Protein AF-A0A423WFH7-F1 (afdb_monomer_lite)

pLDDT: mean 80.0, std 19.33, range [36.38, 97.0]

Radius of gyration: 16.35 Å; chains: 1; bounding box: 33×57×46 Å

Sequence (117 aa):
MRTSAALIFFSGLVASVYAHSADEYTTEDCSGDASYAHSPNSFFGDTEITIDDTTMAVKTEATLDSWSAYAEKTDDGDCAGDLLGNLDNNCHPVDTFIEGRRINCVKLEINAMGRKN

Foldseek 3Di:
DDDDDDDDPPPPDPDDLFWKWKFFDLDQQPPDDGPGTDTADVVVVRFKAFDDPSTQKIAIDGNQWWKWFAQDADPVGHGDDDTPGIDDRHIHGQDVNPPRTGRGMMGTGPPPDRDDD

Secondary structure (DSSP, 8-state):
----------------TT-EEEEEESSTT--SS-SB-----GGGT--EEEPPTT--EEEEEESSSEEEEEEEE-TTS-EEEEEEEEE-SSEEETTTSBTTB---EEEEE--SS----

Organism: NCBI:txid448051

Structure (mmCIF, N/CA/C/O backbone):
data_AF-A0A423WFH7-F1
#
_entry.id   AF-A0A423WFH7-F1
#
loop_
_atom_site.group_PDB
_atom_site.id
_atom_site.type_symbol
_atom_site.label_atom_id
_atom_site.label_alt_id
_atom_site.label_comp_id
_atom_site.label_asym_id
_atom_site.label_entity_id
_atom_site.label_seq_id
_atom_site.pdbx_PDB_ins_code
_atom_site.Cartn_x
_atom_site.Cartn_y
_atom_site.Cartn_z
_atom_site.occupancy
_atom_site.B_iso_or_equiv
_atom_site.auth_seq_id
_atom_site.auth_comp_id
_atom_site.auth_asym_id
_atom_site.auth_atom_id
_atom_site.pdbx_PDB_model_num
ATOM 1 N N . MET A 1 1 ? 2.931 43.439 25.277 1.00 36.38 1 MET A N 1
ATOM 2 C CA . MET A 1 1 ? 2.604 43.047 23.890 1.00 36.38 1 MET A CA 1
ATOM 3 C C . MET A 1 1 ? 3.607 41.983 23.478 1.00 36.38 1 MET A C 1
ATOM 5 O O . MET A 1 1 ? 4.786 42.292 23.399 1.00 36.38 1 MET A O 1
ATOM 9 N N . ARG A 1 2 ? 3.183 40.721 23.370 1.00 40.12 2 ARG A N 1
ATOM 10 C CA . ARG A 1 2 ? 4.029 39.613 22.906 1.00 40.12 2 ARG A CA 1
ATOM 11 C C . ARG A 1 2 ? 3.553 39.247 21.508 1.00 40.12 2 ARG A C 1
ATOM 13 O O . ARG A 1 2 ? 2.511 38.622 21.363 1.00 40.12 2 ARG A O 1
ATOM 20 N N . THR A 1 3 ? 4.265 39.721 20.499 1.00 42.78 3 THR A N 1
ATOM 21 C CA . THR A 1 3 ? 4.084 39.310 19.108 1.00 42.78 3 THR A CA 1
ATOM 22 C C . THR A 1 3 ? 4.803 37.977 18.942 1.00 42.78 3 THR A C 1
ATOM 24 O O . THR A 1 3 ? 6.029 37.928 18.896 1.00 42.78 3 THR A O 1
ATOM 27 N N . SER A 1 4 ? 4.040 36.887 18.944 1.00 47.00 4 SER A N 1
ATOM 28 C CA . SER A 1 4 ? 4.553 35.559 18.614 1.00 47.00 4 SER A CA 1
ATOM 29 C C . SER A 1 4 ? 4.837 35.495 17.115 1.00 47.00 4 SER A C 1
ATOM 31 O O . SER A 1 4 ? 3.960 35.779 16.302 1.00 47.00 4 SER A O 1
ATOM 33 N N . ALA A 1 5 ? 6.073 35.152 16.761 1.00 51.97 5 ALA A N 1
ATOM 34 C CA . ALA A 1 5 ? 6.481 34.896 15.390 1.00 51.97 5 ALA A CA 1
ATOM 35 C C . ALA A 1 5 ? 5.941 33.527 14.948 1.00 51.97 5 ALA A C 1
ATOM 37 O O . ALA A 1 5 ? 6.248 32.512 15.572 1.00 51.97 5 ALA A O 1
ATOM 38 N N . ALA A 1 6 ? 5.136 33.503 13.887 1.00 45.44 6 ALA A N 1
ATOM 39 C CA . ALA A 1 6 ? 4.763 32.274 13.202 1.00 45.44 6 ALA A CA 1
ATOM 40 C C . ALA A 1 6 ? 5.881 31.915 12.213 1.00 45.44 6 ALA A C 1
ATOM 42 O O . ALA A 1 6 ? 6.103 32.620 11.229 1.00 45.44 6 ALA A O 1
ATOM 43 N N . LEU A 1 7 ? 6.618 30.845 12.511 1.00 43.66 7 LEU A N 1
ATOM 44 C CA . LEU A 1 7 ? 7.563 30.224 11.588 1.00 43.66 7 LEU A CA 1
ATOM 45 C C . LEU A 1 7 ? 6.763 29.459 10.533 1.00 43.66 7 LEU A C 1
ATOM 47 O O . LEU A 1 7 ? 6.198 28.406 10.815 1.00 43.66 7 LEU A O 1
ATOM 51 N N . ILE A 1 8 ? 6.699 30.012 9.326 1.00 49.81 8 ILE A N 1
ATOM 52 C CA . ILE A 1 8 ? 6.155 29.322 8.160 1.00 49.81 8 ILE A CA 1
ATOM 53 C C . ILE A 1 8 ? 7.255 28.394 7.635 1.00 49.81 8 ILE A C 1
ATOM 55 O O . ILE A 1 8 ? 8.175 28.835 6.946 1.00 49.81 8 ILE A O 1
ATOM 59 N N . PHE A 1 9 ? 7.175 27.111 7.981 1.00 41.91 9 PHE A N 1
ATOM 60 C CA . PHE A 1 9 ? 7.956 26.066 7.326 1.00 41.91 9 PHE A CA 1
ATOM 61 C C . PHE A 1 9 ? 7.280 25.713 5.996 1.00 41.91 9 PHE A C 1
ATOM 63 O O . PHE A 1 9 ? 6.385 24.879 5.946 1.00 41.91 9 PHE A O 1
ATOM 70 N N . PHE A 1 10 ? 7.699 26.361 4.907 1.00 45.62 10 PHE A N 1
ATOM 71 C CA . PHE A 1 10 ? 7.474 25.835 3.559 1.00 45.62 10 PHE A CA 1
ATOM 72 C C . PHE A 1 10 ? 8.601 24.847 3.243 1.00 45.62 10 PHE A C 1
ATOM 74 O O . PHE A 1 10 ? 9.610 25.205 2.636 1.00 45.62 10 PHE A O 1
ATOM 81 N N . SER A 1 11 ? 8.446 23.594 3.666 1.00 47.06 11 SER A N 1
ATOM 82 C CA . SE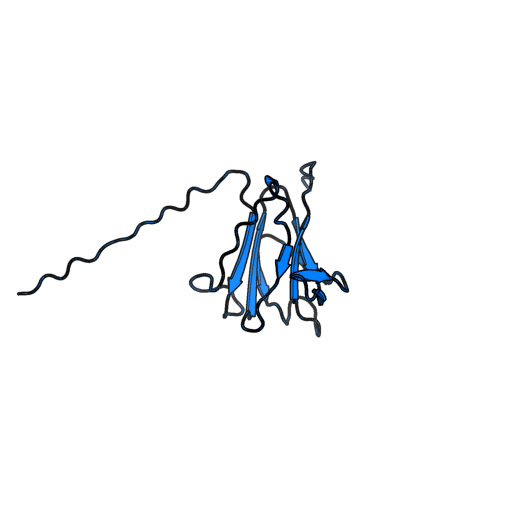R A 1 11 ? 9.180 22.476 3.071 1.00 47.06 11 SER A CA 1
ATOM 83 C C . SER A 1 11 ? 8.558 22.181 1.709 1.00 47.06 11 SER A C 1
ATOM 85 O O . SER A 1 11 ? 7.672 21.343 1.575 1.00 47.06 11 SER A O 1
ATOM 87 N N . GLY A 1 12 ? 8.995 22.927 0.693 1.00 41.81 12 GLY A N 1
ATOM 88 C CA . GLY A 1 12 ? 8.773 22.557 -0.699 1.00 41.81 12 GLY A CA 1
ATOM 89 C C . GLY A 1 12 ? 9.523 21.262 -0.980 1.00 41.81 12 GLY A C 1
ATOM 90 O O . GLY A 1 12 ? 10.734 21.288 -1.197 1.00 41.81 12 GLY A O 1
ATOM 91 N N . LEU A 1 13 ? 8.808 20.138 -0.922 1.00 43.53 13 LEU A N 1
ATOM 92 C CA . LEU A 1 13 ? 9.303 18.838 -1.346 1.00 43.53 13 LEU A CA 1
ATOM 93 C C . LEU A 1 13 ? 9.622 18.943 -2.843 1.00 43.53 13 LEU A C 1
ATOM 95 O O . LEU A 1 13 ? 8.742 19.148 -3.679 1.00 43.53 13 LEU A O 1
ATOM 99 N N . VAL A 1 14 ? 10.909 18.897 -3.169 1.00 43.72 14 VAL A N 1
ATOM 100 C CA . VAL A 1 14 ? 11.407 18.844 -4.543 1.00 43.72 14 VAL A CA 1
ATOM 101 C C . VAL A 1 14 ? 10.947 17.512 -5.132 1.00 43.72 14 VAL A C 1
ATOM 103 O O . VAL A 1 14 ? 11.513 16.470 -4.817 1.00 43.72 14 VAL A O 1
ATOM 106 N N . ALA A 1 15 ? 9.892 17.546 -5.947 1.00 42.09 15 ALA A N 1
ATOM 107 C CA . ALA A 1 15 ? 9.406 16.387 -6.683 1.00 42.09 15 ALA A CA 1
ATOM 108 C C . ALA A 1 15 ? 10.489 15.935 -7.672 1.00 42.09 15 ALA A C 1
ATOM 110 O O . ALA A 1 15 ? 10.779 16.610 -8.665 1.00 42.09 15 ALA A O 1
ATOM 111 N N . SER A 1 16 ? 11.128 14.807 -7.377 1.00 47.53 16 SER A N 1
ATOM 112 C CA . SER A 1 16 ? 11.955 14.091 -8.336 1.00 47.53 16 SER A CA 1
ATOM 113 C C . SER A 1 16 ? 11.054 13.557 -9.455 1.00 47.53 16 SER A C 1
ATOM 115 O O . SER A 1 16 ? 9.982 13.017 -9.220 1.00 47.53 16 SER A O 1
ATOM 117 N N . VAL A 1 17 ? 11.498 13.698 -10.703 1.00 43.38 17 VAL A N 1
ATOM 118 C CA . VAL A 1 17 ? 10.789 13.261 -11.930 1.00 43.38 17 VAL A CA 1
ATOM 119 C C . VAL A 1 17 ? 10.600 11.726 -12.017 1.00 43.38 17 VAL A C 1
ATOM 121 O O . VAL A 1 17 ? 9.938 11.230 -12.922 1.00 43.38 17 VAL A O 1
ATOM 124 N N . TYR A 1 18 ? 11.133 10.984 -11.044 1.00 53.41 18 TYR A N 1
ATOM 125 C CA . TYR A 1 18 ? 10.963 9.541 -10.844 1.00 53.41 18 TYR A CA 1
ATOM 126 C C . TYR A 1 18 ? 10.435 9.264 -9.430 1.00 53.41 18 TYR A C 1
ATOM 128 O O . TYR A 1 18 ? 10.953 8.408 -8.720 1.00 53.41 18 TYR A O 1
ATOM 136 N N . ALA A 1 19 ? 9.497 10.087 -8.961 1.00 67.50 19 ALA A N 1
ATOM 137 C CA . ALA A 1 19 ? 8.897 9.900 -7.653 1.00 67.50 19 ALA A CA 1
ATOM 138 C C . ALA A 1 19 ? 7.932 8.712 -7.700 1.00 67.50 19 ALA A C 1
ATOM 140 O O . ALA A 1 19 ? 7.034 8.645 -8.549 1.00 67.50 19 ALA A O 1
ATOM 141 N N . HIS A 1 20 ? 8.144 7.798 -6.762 1.00 81.44 20 HIS A N 1
ATOM 142 C CA . HIS A 1 20 ? 7.183 6.794 -6.346 1.00 81.44 20 HIS A CA 1
ATOM 143 C C . HIS A 1 20 ? 6.993 6.996 -4.845 1.00 81.44 20 HIS A C 1
ATOM 145 O O . HIS A 1 20 ? 7.981 7.171 -4.127 1.00 81.44 20 HIS A O 1
ATOM 151 N N . SER A 1 21 ? 5.750 6.998 -4.384 1.00 88.31 21 SER A N 1
ATOM 152 C CA . SER A 1 21 ? 5.413 7.004 -2.966 1.00 88.31 21 SER A CA 1
ATOM 153 C C . SER A 1 21 ? 4.255 6.058 -2.687 1.00 88.31 21 SER A C 1
ATOM 155 O O . SER A 1 21 ? 3.429 5.795 -3.564 1.00 88.31 21 SER A O 1
ATOM 157 N N . ALA A 1 22 ? 4.218 5.532 -1.468 1.00 91.31 22 ALA A N 1
ATOM 158 C CA . ALA A 1 22 ? 3.050 4.843 -0.938 1.00 91.31 22 ALA A CA 1
ATOM 159 C C . ALA A 1 22 ? 2.861 5.285 0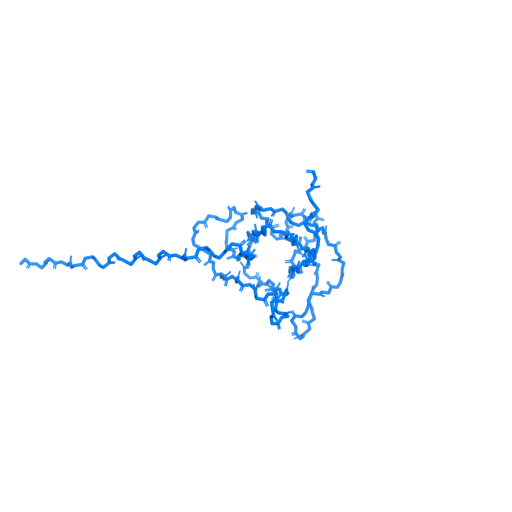.511 1.00 91.31 22 ALA A C 1
ATOM 161 O O . ALA A 1 22 ? 3.424 4.708 1.432 1.00 91.31 22 ALA A O 1
ATOM 162 N N . ASP A 1 23 ? 2.128 6.373 0.692 1.00 93.50 23 ASP A N 1
ATOM 163 C CA . ASP A 1 23 ? 1.984 7.032 1.982 1.00 93.50 23 ASP A CA 1
ATOM 164 C C . ASP A 1 23 ? 0.806 6.437 2.759 1.00 93.50 23 ASP A C 1
ATOM 166 O O . ASP A 1 23 ? -0.277 6.232 2.210 1.00 93.50 23 ASP A O 1
ATOM 170 N N . GLU A 1 24 ? 1.000 6.173 4.045 1.00 94.12 24 GLU A N 1
ATOM 171 C CA . GLU A 1 24 ? -0.006 5.574 4.914 1.00 94.12 24 GLU A CA 1
ATOM 172 C C . GLU A 1 24 ? -0.779 6.632 5.702 1.00 94.12 24 GLU A C 1
ATOM 174 O O . GLU A 1 24 ? -0.212 7.585 6.250 1.00 94.12 24 GLU A O 1
ATOM 179 N N . TYR A 1 25 ? -2.087 6.422 5.814 1.00 94.31 25 TYR A N 1
ATOM 180 C CA . TYR A 1 25 ? -3.026 7.311 6.481 1.00 94.31 25 TYR A CA 1
ATOM 181 C C . TYR A 1 25 ? -3.848 6.546 7.509 1.00 94.31 25 TYR A C 1
ATOM 183 O O . TYR A 1 25 ? -4.335 5.446 7.261 1.00 94.31 25 TYR A O 1
ATOM 191 N N . THR A 1 26 ? -4.074 7.180 8.655 1.00 94.88 26 THR A N 1
ATOM 192 C CA . THR A 1 26 ? -4.993 6.714 9.708 1.00 94.88 26 THR A CA 1
ATOM 193 C C . THR A 1 26 ? -6.446 7.144 9.450 1.00 94.88 26 THR A C 1
ATOM 195 O O . THR A 1 26 ? -7.291 7.077 10.339 1.00 94.88 26 THR A O 1
ATOM 198 N N . THR A 1 27 ? -6.743 7.599 8.230 1.00 93.00 27 THR A N 1
ATOM 199 C CA . THR A 1 27 ? -8.077 7.935 7.717 1.00 93.00 27 THR A CA 1
ATOM 200 C C . THR A 1 27 ? -8.344 7.132 6.444 1.00 93.00 27 THR A C 1
ATOM 202 O O . THR A 1 27 ? -7.419 6.836 5.692 1.00 93.00 27 THR A O 1
ATOM 205 N N . GLU A 1 28 ? -9.600 6.760 6.187 1.00 93.38 28 GLU A N 1
ATOM 206 C CA . GLU A 1 28 ? -9.963 5.929 5.022 1.00 93.38 28 GLU A CA 1
ATOM 207 C C . GLU A 1 28 ? -9.898 6.684 3.685 1.00 93.38 28 GLU A C 1
ATOM 209 O O . GLU A 1 28 ? -9.841 6.068 2.627 1.00 93.38 28 GLU A O 1
ATOM 214 N N . ASP A 1 29 ? -9.927 8.016 3.719 1.00 91.75 29 ASP A N 1
ATOM 215 C CA . ASP A 1 29 ? -9.981 8.891 2.545 1.00 91.75 29 ASP A CA 1
ATOM 216 C C . ASP A 1 29 ? -8.648 9.598 2.250 1.00 91.75 29 ASP A C 1
ATOM 218 O O . ASP A 1 29 ? -8.590 10.493 1.403 1.00 91.75 29 ASP A O 1
ATOM 222 N N . CYS A 1 30 ? -7.578 9.206 2.950 1.00 92.12 30 CYS A N 1
ATOM 223 C CA . CYS A 1 30 ? -6.252 9.819 2.872 1.00 92.12 30 CYS A CA 1
ATOM 224 C C . CYS A 1 30 ? -6.274 11.340 3.104 1.00 92.12 30 CYS A C 1
ATOM 226 O O . CYS A 1 30 ? -5.483 12.093 2.526 1.00 92.12 30 CYS A O 1
ATOM 228 N N . SER A 1 31 ? -7.214 11.815 3.925 1.00 90.19 31 SER A N 1
ATOM 229 C CA . SER A 1 31 ? -7.281 13.213 4.333 1.00 90.19 31 SER A CA 1
ATOM 230 C C . SER A 1 31 ? -6.239 13.535 5.406 1.00 90.19 31 SER A C 1
ATOM 232 O O . SER A 1 31 ? -5.911 12.707 6.257 1.00 90.19 31 SER A O 1
ATOM 234 N N . GLY A 1 32 ? -5.746 14.775 5.388 1.00 88.19 32 GLY A N 1
ATOM 235 C CA . GLY A 1 32 ? -4.718 15.245 6.316 1.00 88.19 32 GLY A CA 1
ATOM 236 C C . GLY A 1 32 ? -3.297 14.923 5.858 1.00 88.19 32 GLY A C 1
ATOM 237 O O . GLY A 1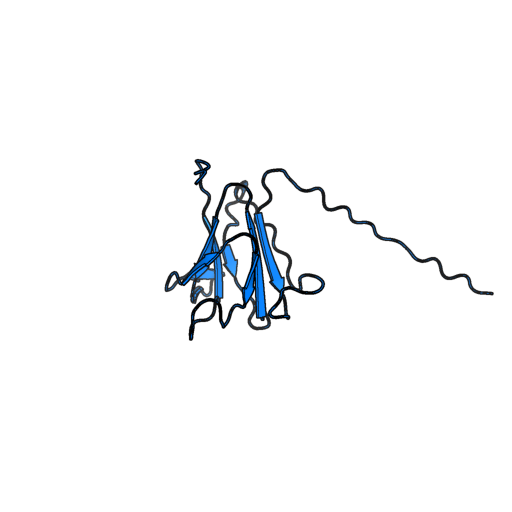 32 ? -3.046 14.690 4.675 1.00 88.19 32 GLY A O 1
ATOM 238 N N . ASP A 1 33 ? -2.367 14.968 6.807 1.00 87.38 33 ASP A N 1
ATOM 239 C CA . ASP A 1 33 ? -0.972 14.603 6.575 1.00 87.38 33 ASP A CA 1
ATOM 240 C C . ASP A 1 33 ? -0.800 13.081 6.672 1.00 87.38 33 ASP A C 1
ATOM 242 O O . ASP A 1 33 ? -1.456 12.421 7.485 1.00 87.38 33 ASP A O 1
ATOM 246 N N . ALA A 1 34 ? 0.108 12.531 5.864 1.00 83.69 34 ALA A N 1
ATOM 247 C CA . ALA A 1 34 ? 0.467 11.121 5.946 1.00 83.69 34 ALA A CA 1
ATOM 248 C C . ALA A 1 34 ? 0.999 10.791 7.349 1.00 83.69 34 ALA A C 1
ATOM 250 O O . ALA A 1 34 ? 1.853 11.498 7.890 1.00 83.69 34 ALA A O 1
ATOM 251 N N . SER A 1 35 ? 0.493 9.703 7.928 1.00 86.94 35 SER A N 1
ATOM 252 C CA . SER A 1 35 ? 0.956 9.189 9.220 1.00 86.94 35 SER A CA 1
ATOM 253 C C . SER A 1 35 ? 2.320 8.511 9.075 1.00 86.94 35 SER A C 1
ATOM 255 O O . SER A 1 35 ? 3.187 8.697 9.929 1.00 86.94 35 SER A O 1
ATOM 257 N N . TYR A 1 36 ? 2.535 7.819 7.951 1.00 83.50 36 TYR A N 1
ATOM 258 C CA . TYR A 1 36 ? 3.826 7.244 7.575 1.00 83.50 36 TYR A CA 1
ATOM 259 C C . TYR A 1 36 ? 4.089 7.523 6.094 1.00 83.50 36 TYR A C 1
ATOM 261 O O . TYR A 1 36 ? 3.442 6.955 5.219 1.00 83.50 36 TYR A O 1
ATOM 269 N N . ALA A 1 37 ? 4.999 8.455 5.810 1.00 80.06 37 ALA A N 1
ATOM 270 C CA . ALA A 1 37 ? 5.359 8.803 4.441 1.00 80.06 37 ALA A CA 1
ATOM 271 C C . ALA A 1 37 ? 6.481 7.892 3.936 1.00 80.06 37 ALA A C 1
ATOM 273 O O . ALA A 1 37 ? 7.524 7.780 4.588 1.00 80.06 37 ALA A O 1
ATOM 274 N N . HIS A 1 38 ? 6.301 7.309 2.753 1.00 80.81 38 HIS A N 1
ATOM 275 C CA . HIS A 1 38 ? 7.271 6.393 2.160 1.00 80.81 38 HIS A CA 1
ATOM 276 C C . HIS A 1 38 ? 7.644 6.850 0.756 1.00 80.81 38 HIS A C 1
ATOM 278 O O . HIS A 1 38 ? 6.806 6.950 -0.134 1.00 80.81 38 HIS A O 1
ATOM 284 N N . SER A 1 39 ? 8.933 7.101 0.543 1.00 79.00 39 SER A N 1
ATOM 285 C CA . SER A 1 39 ? 9.519 7.400 -0.770 1.00 79.00 39 SER A CA 1
ATOM 286 C C . SER A 1 39 ? 10.568 6.336 -1.097 1.00 79.00 39 SER A C 1
ATOM 288 O O . SER A 1 39 ? 11.761 6.578 -0.887 1.00 79.00 39 SER A O 1
ATOM 290 N N . PRO A 1 40 ? 10.140 5.140 -1.543 1.00 73.31 40 PRO A N 1
ATOM 291 C CA . PRO A 1 40 ? 11.034 4.048 -1.918 1.00 73.31 40 PRO A CA 1
ATOM 292 C C . PRO A 1 40 ? 12.066 4.506 -2.942 1.00 73.31 40 PRO A C 1
ATOM 294 O O . PRO A 1 40 ? 11.760 5.201 -3.920 1.00 73.31 40 PRO A O 1
ATOM 297 N N . ASN A 1 41 ? 13.305 4.070 -2.739 1.00 70.62 41 ASN A N 1
ATOM 298 C CA . ASN A 1 41 ? 14.363 4.287 -3.701 1.00 70.62 41 ASN A CA 1
ATOM 299 C C . ASN A 1 41 ? 14.635 2.994 -4.465 1.00 70.62 41 ASN A C 1
ATOM 301 O O . ASN A 1 41 ? 15.452 2.166 -4.059 1.00 70.62 41 ASN A O 1
ATOM 305 N N . SER A 1 42 ? 13.995 2.874 -5.628 1.00 67.25 42 SER A N 1
ATOM 306 C CA . SER A 1 42 ? 14.163 1.739 -6.537 1.00 67.25 42 SER A CA 1
ATOM 307 C C . SER A 1 42 ? 15.622 1.488 -6.942 1.00 67.25 42 SER A C 1
ATOM 309 O O . SER A 1 42 ? 15.981 0.354 -7.246 1.00 67.25 42 SER A O 1
ATOM 311 N N . PHE A 1 43 ? 16.497 2.501 -6.887 1.00 65.06 43 PHE A N 1
ATOM 312 C CA . PHE A 1 43 ? 17.927 2.341 -7.165 1.00 65.06 43 PHE A CA 1
ATOM 313 C C . PHE A 1 43 ? 18.665 1.510 -6.103 1.00 65.06 43 PHE A C 1
ATOM 315 O O . PHE A 1 43 ? 19.676 0.883 -6.417 1.00 65.06 43 PHE A O 1
ATOM 322 N N . PHE A 1 44 ? 18.174 1.494 -4.861 1.00 64.06 44 PHE A N 1
ATOM 323 C CA . PHE A 1 44 ? 18.763 0.729 -3.756 1.00 64.06 44 PHE A CA 1
ATOM 324 C C . PHE A 1 44 ? 18.001 -0.563 -3.434 1.00 64.06 44 PHE A C 1
ATOM 326 O O . PHE A 1 44 ? 18.413 -1.292 -2.539 1.00 64.06 44 PHE A O 1
ATOM 333 N N . GLY A 1 45 ? 16.953 -0.886 -4.199 1.00 65.38 45 GLY A N 1
ATOM 334 C CA . GLY A 1 45 ? 16.157 -2.105 -4.019 1.00 65.38 45 GLY A CA 1
ATOM 335 C C . GLY A 1 45 ? 15.010 -1.975 -3.015 1.00 65.38 45 GLY A C 1
ATOM 336 O O . GLY A 1 45 ? 14.214 -2.905 -2.905 1.00 65.38 45 GLY A O 1
ATOM 337 N N . ASP A 1 46 ? 14.865 -0.821 -2.361 1.00 77.81 46 ASP A N 1
ATOM 338 C CA . ASP A 1 46 ? 13.751 -0.529 -1.456 1.00 77.81 46 ASP A CA 1
ATOM 339 C C . ASP A 1 46 ? 12.490 -0.301 -2.291 1.00 77.81 46 ASP A C 1
ATOM 341 O O . ASP A 1 46 ? 12.229 0.807 -2.757 1.00 77.81 46 ASP A O 1
ATOM 345 N N . THR A 1 47 ? 11.757 -1.379 -2.557 1.00 87.31 47 THR A N 1
ATOM 346 C CA . THR A 1 47 ? 10.556 -1.382 -3.410 1.00 87.31 47 THR A CA 1
ATOM 347 C C . THR A 1 47 ? 9.325 -1.894 -2.683 1.00 87.31 47 THR A C 1
ATOM 349 O O . THR A 1 47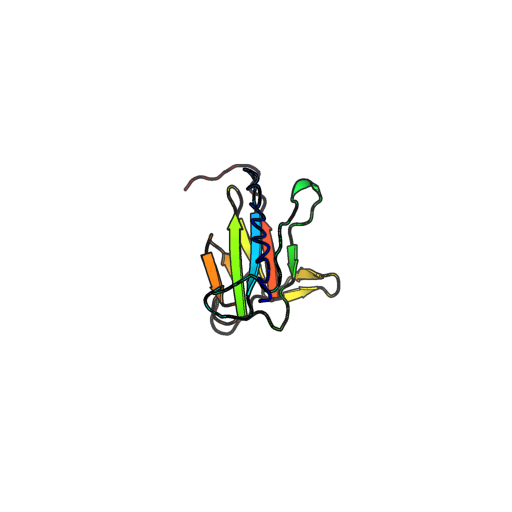 ? 8.236 -1.838 -3.236 1.00 87.31 47 THR A O 1
ATOM 352 N N . GLU A 1 48 ? 9.474 -2.368 -1.452 1.00 90.94 48 GLU A N 1
ATOM 353 C CA . GLU A 1 48 ? 8.407 -2.981 -0.673 1.00 90.94 48 GLU A CA 1
ATOM 354 C C . GLU A 1 48 ? 8.168 -2.161 0.591 1.00 90.94 48 GLU A C 1
ATOM 356 O O . GLU A 1 48 ? 9.107 -1.685 1.228 1.00 90.94 48 GLU A O 1
ATOM 361 N N . ILE A 1 49 ? 6.896 -1.951 0.913 1.00 91.38 49 ILE A N 1
ATOM 362 C CA . ILE A 1 49 ? 6.453 -1.179 2.067 1.00 91.38 49 ILE A CA 1
ATOM 363 C C . ILE A 1 49 ? 5.440 -2.026 2.815 1.00 91.38 49 ILE A C 1
ATOM 365 O O . ILE A 1 49 ? 4.350 -2.328 2.324 1.00 91.38 49 ILE A O 1
ATOM 369 N N . THR A 1 50 ? 5.820 -2.397 4.028 1.00 93.88 50 THR A N 1
ATOM 370 C CA . THR A 1 50 ? 4.927 -3.026 4.990 1.00 93.88 50 THR A CA 1
ATOM 371 C C . THR A 1 50 ? 3.947 -1.991 5.533 1.00 93.88 50 THR A C 1
ATOM 373 O O . THR A 1 50 ? 4.362 -0.916 5.957 1.00 93.88 50 THR A O 1
ATOM 376 N N . ILE A 1 51 ? 2.665 -2.351 5.571 1.00 93.38 51 ILE A N 1
ATOM 377 C CA . ILE A 1 51 ? 1.598 -1.506 6.109 1.00 93.38 51 ILE A CA 1
ATOM 378 C C . ILE A 1 51 ? 1.471 -1.723 7.619 1.00 93.38 51 ILE A C 1
ATOM 380 O O . ILE A 1 51 ? 1.470 -2.869 8.095 1.00 93.38 51 ILE A O 1
ATOM 384 N N . ASP A 1 52 ? 1.378 -0.627 8.369 1.00 91.81 52 ASP A N 1
ATOM 385 C CA . ASP A 1 52 ? 1.145 -0.627 9.811 1.00 91.81 52 ASP A CA 1
ATOM 386 C C . ASP A 1 52 ? -0.301 -1.036 10.149 1.00 91.81 52 ASP A C 1
ATOM 388 O O . ASP A 1 52 ? -1.258 -0.800 9.403 1.00 91.81 52 ASP A O 1
ATOM 392 N N . ASP A 1 53 ? -0.487 -1.658 11.310 1.00 90.12 53 ASP A N 1
ATOM 393 C CA . ASP A 1 53 ? -1.798 -2.152 11.743 1.00 90.12 53 ASP A CA 1
ATOM 394 C C . ASP A 1 53 ? -2.788 -1.007 12.026 1.00 90.12 53 ASP A C 1
ATOM 396 O O . ASP A 1 53 ? -4.002 -1.210 11.993 1.00 90.12 53 ASP A O 1
ATOM 400 N N . THR A 1 54 ? -2.290 0.206 12.288 1.00 93.69 54 THR A N 1
ATOM 401 C CA . THR A 1 54 ? -3.115 1.405 12.501 1.00 93.69 54 THR A CA 1
ATOM 402 C C . THR A 1 54 ? -3.519 2.110 11.208 1.00 93.69 54 THR A C 1
ATOM 404 O O . THR A 1 54 ? -4.399 2.976 11.230 1.00 93.69 54 THR A O 1
ATOM 407 N N . THR A 1 55 ? -2.920 1.735 10.077 1.00 94.81 55 THR A N 1
ATOM 408 C CA . THR A 1 55 ? -3.221 2.320 8.771 1.00 94.81 55 THR A CA 1
ATOM 409 C C . THR A 1 55 ? -4.630 1.937 8.326 1.00 94.81 55 THR A C 1
ATOM 411 O O . THR A 1 55 ? -5.049 0.784 8.430 1.00 94.81 55 THR A O 1
ATOM 414 N N . MET A 1 56 ? -5.372 2.922 7.825 1.00 96.31 56 MET A N 1
ATOM 415 C CA . MET A 1 56 ? -6.722 2.771 7.276 1.00 96.31 56 MET A CA 1
ATOM 416 C C . MET A 1 56 ? -6.741 2.926 5.756 1.00 96.31 56 MET A C 1
ATOM 418 O O . MET A 1 56 ? -7.578 2.316 5.093 1.00 96.31 56 MET A O 1
ATOM 422 N N . ALA A 1 57 ? -5.814 3.698 5.191 1.00 96.25 57 ALA A N 1
ATOM 423 C CA . ALA A 1 57 ? -5.655 3.823 3.752 1.00 96.25 57 ALA A CA 1
ATOM 424 C C . ALA A 1 57 ? -4.197 4.045 3.353 1.00 96.25 57 ALA A C 1
ATOM 426 O O . ALA A 1 57 ? -3.399 4.584 4.119 1.00 96.25 57 ALA A O 1
ATOM 427 N N . VAL A 1 58 ? -3.875 3.658 2.124 1.00 95.50 58 VAL A N 1
ATOM 428 C CA . VAL A 1 58 ? -2.587 3.926 1.486 1.00 95.50 58 VAL A CA 1
ATOM 429 C C . VAL A 1 58 ? -2.837 4.768 0.249 1.00 95.50 58 VAL A C 1
ATOM 431 O O . VAL A 1 58 ? -3.678 4.425 -0.581 1.00 95.50 58 VAL A O 1
ATOM 434 N N . LYS A 1 59 ? -2.097 5.864 0.110 1.00 94.56 59 LYS A N 1
ATOM 435 C CA . LYS A 1 59 ? -2.083 6.661 -1.109 1.00 94.56 59 LYS A CA 1
ATOM 436 C C . LYS A 1 59 ? -0.841 6.339 -1.913 1.00 94.56 59 LYS A C 1
ATOM 438 O O . LYS A 1 59 ? 0.273 6.627 -1.481 1.00 94.56 59 LYS A O 1
ATOM 443 N N . THR A 1 60 ? -1.042 5.780 -3.094 1.00 92.25 60 THR A N 1
ATOM 444 C CA . THR A 1 60 ? 0.044 5.443 -4.007 1.00 92.25 60 THR A CA 1
ATOM 445 C C . THR A 1 60 ? 0.213 6.513 -5.065 1.00 92.25 60 THR A C 1
ATOM 447 O O . THR A 1 60 ? -0.755 7.047 -5.597 1.00 92.25 60 THR A O 1
ATOM 450 N N . GLU A 1 61 ? 1.462 6.805 -5.397 1.00 89.50 61 GLU A N 1
ATOM 451 C CA . GLU A 1 61 ? 1.844 7.609 -6.548 1.00 89.50 61 GLU A CA 1
ATOM 452 C C . GLU A 1 61 ? 3.019 6.905 -7.229 1.00 89.50 61 GLU A C 1
ATOM 454 O O . GLU A 1 61 ? 4.000 6.530 -6.585 1.00 89.50 61 GLU A O 1
ATOM 459 N N . ALA A 1 62 ? 2.934 6.703 -8.537 1.00 86.06 62 ALA A N 1
ATOM 460 C CA . ALA A 1 62 ? 4.038 6.223 -9.353 1.00 86.06 62 ALA A CA 1
ATOM 461 C C . ALA A 1 62 ? 3.974 6.867 -10.741 1.00 86.06 62 ALA A C 1
ATOM 463 O O . ALA A 1 62 ? 2.919 6.940 -11.373 1.00 86.06 62 ALA A O 1
ATOM 464 N N . THR A 1 63 ? 5.112 7.368 -11.228 1.00 82.00 63 THR A N 1
ATOM 465 C CA . THR A 1 63 ? 5.152 8.078 -12.520 1.00 82.00 63 THR A CA 1
ATOM 466 C C . THR A 1 63 ? 5.297 7.126 -13.711 1.00 82.00 63 THR A C 1
ATOM 468 O O . THR A 1 63 ? 4.681 7.340 -14.754 1.00 82.00 63 THR A O 1
ATOM 471 N N . LEU A 1 64 ? 6.136 6.095 -13.584 1.00 78.31 64 LEU A N 1
ATOM 472 C CA . LEU A 1 64 ? 6.466 5.149 -14.665 1.00 78.31 64 LEU A CA 1
ATOM 473 C C . LEU A 1 64 ? 6.255 3.682 -14.276 1.00 78.31 64 LEU A C 1
ATOM 475 O O . LEU A 1 64 ? 6.378 2.800 -15.124 1.00 78.31 64 LEU A O 1
ATOM 479 N N . ASP A 1 65 ? 5.906 3.455 -13.018 1.00 83.75 65 ASP A N 1
ATOM 480 C CA . ASP A 1 65 ? 5.806 2.154 -12.376 1.00 83.75 65 ASP A CA 1
ATOM 481 C C . ASP A 1 65 ? 4.378 1.940 -11.875 1.00 83.75 65 ASP A C 1
ATOM 483 O O . ASP A 1 65 ? 3.511 2.802 -12.034 1.00 83.75 65 ASP A O 1
ATOM 487 N N . SER A 1 66 ? 4.118 0.778 -11.291 1.00 88.12 66 SER A N 1
ATOM 488 C CA . SER A 1 66 ? 2.826 0.474 -10.678 1.00 88.12 66 SER A CA 1
ATOM 489 C C . SER A 1 66 ? 3.021 -0.094 -9.287 1.00 88.12 66 SER A C 1
ATOM 491 O O . SER A 1 66 ? 4.011 -0.768 -9.028 1.00 88.12 66 SER A O 1
ATOM 493 N N . TRP A 1 67 ? 2.057 0.143 -8.410 1.00 92.81 67 TRP A N 1
ATOM 494 C CA . TRP A 1 67 ? 2.042 -0.446 -7.080 1.00 92.81 67 TRP A CA 1
ATOM 495 C C . TRP A 1 67 ? 1.167 -1.699 -7.068 1.00 92.81 67 TRP A C 1
ATOM 497 O O . TRP A 1 67 ? 0.065 -1.689 -7.608 1.00 92.81 67 TRP A O 1
ATOM 507 N N . SER A 1 68 ? 1.647 -2.769 -6.446 1.00 94.62 68 SER A N 1
ATOM 508 C CA . SER A 1 68 ? 0.925 -4.024 -6.226 1.00 94.62 68 SER A CA 1
ATOM 509 C C . SER A 1 68 ? 0.600 -4.175 -4.745 1.00 94.62 68 SER A C 1
ATOM 511 O O . SER A 1 68 ? 1.475 -3.979 -3.907 1.00 94.62 68 SER A O 1
ATOM 513 N N . ALA A 1 69 ? -0.632 -4.553 -4.416 1.00 96.44 69 ALA A N 1
ATOM 514 C CA . ALA A 1 69 ? -1.084 -4.798 -3.050 1.00 96.44 69 ALA A CA 1
ATOM 515 C C . ALA A 1 69 ? -1.058 -6.289 -2.706 1.00 96.44 69 ALA A C 1
ATOM 517 O O . ALA A 1 69 ? -1.558 -7.119 -3.467 1.00 96.44 69 ALA A O 1
ATOM 518 N N . TYR A 1 70 ? -0.548 -6.617 -1.523 1.00 97.00 70 TYR A N 1
ATOM 519 C CA . TYR A 1 70 ? -0.400 -7.981 -1.029 1.00 97.00 70 TYR A CA 1
ATOM 520 C C . TYR A 1 70 ? -1.140 -8.184 0.291 1.00 97.00 70 TYR A C 1
ATOM 522 O O . TYR A 1 70 ? -1.223 -7.290 1.139 1.00 97.00 70 TYR A O 1
ATOM 530 N N . ALA A 1 71 ? -1.689 -9.387 0.452 1.00 96.44 71 ALA A N 1
ATOM 531 C CA . ALA A 1 71 ? -2.475 -9.758 1.620 1.00 96.44 71 ALA A CA 1
ATOM 532 C C . ALA A 1 71 ? -1.629 -10.049 2.860 1.00 96.44 71 ALA A C 1
ATOM 534 O O . ALA A 1 71 ? -2.174 -10.084 3.960 1.00 96.44 71 ALA A O 1
ATOM 535 N N . GLU A 1 72 ? -0.333 -10.303 2.703 1.00 95.31 72 GLU A N 1
ATOM 536 C CA . GLU A 1 72 ? 0.552 -10.694 3.794 1.00 95.31 72 GLU A CA 1
ATOM 537 C C . GLU A 1 72 ? 1.902 -9.981 3.683 1.00 95.31 72 GLU A C 1
ATOM 539 O O . GLU A 1 72 ? 2.249 -9.372 2.667 1.00 95.31 72 GLU A O 1
ATOM 544 N N . LYS A 1 73 ? 2.661 -10.083 4.767 1.00 92.38 73 LYS A N 1
ATOM 545 C CA . LYS A 1 73 ? 4.054 -9.671 4.876 1.00 92.38 73 LYS A CA 1
ATOM 546 C C . LYS A 1 73 ? 4.829 -10.759 5.612 1.00 92.38 73 LYS A C 1
ATOM 548 O O . LYS A 1 73 ? 4.247 -11.457 6.444 1.00 92.38 73 LYS A O 1
ATOM 553 N N . THR A 1 74 ? 6.104 -10.934 5.294 1.00 90.88 74 THR A N 1
ATOM 554 C CA . THR A 1 74 ? 6.995 -11.833 6.033 1.00 90.88 74 THR A CA 1
ATOM 555 C C . THR A 1 74 ? 7.408 -11.197 7.361 1.00 90.88 74 THR A C 1
ATOM 557 O O . THR A 1 74 ? 7.280 -9.986 7.552 1.00 90.88 74 THR A O 1
ATOM 560 N N . ASP A 1 75 ? 7.953 -12.003 8.274 1.00 86.62 75 ASP A N 1
ATOM 561 C CA . ASP A 1 75 ? 8.549 -11.496 9.520 1.00 86.62 75 ASP A CA 1
ATOM 562 C C . ASP A 1 75 ? 9.747 -10.560 9.256 1.00 86.62 75 ASP A C 1
ATOM 564 O O . ASP A 1 75 ? 10.067 -9.712 10.089 1.00 86.62 75 ASP A O 1
ATOM 568 N N . ASP A 1 76 ? 10.380 -10.696 8.085 1.00 84.81 76 ASP A N 1
ATOM 569 C CA . ASP A 1 76 ? 11.494 -9.865 7.623 1.00 84.81 76 ASP A CA 1
ATOM 570 C C . ASP A 1 76 ? 11.026 -8.558 6.941 1.00 84.81 76 ASP A C 1
ATOM 572 O O . ASP A 1 76 ? 11.849 -7.694 6.644 1.00 84.81 76 ASP A O 1
ATOM 576 N N . GLY A 1 77 ? 9.710 -8.376 6.753 1.00 84.00 77 GLY A N 1
ATOM 577 C CA . GLY A 1 77 ? 9.103 -7.155 6.209 1.00 84.00 77 GLY A CA 1
ATOM 578 C C . GLY A 1 77 ? 8.846 -7.155 4.698 1.00 84.00 77 GLY A C 1
ATOM 579 O O . GLY A 1 77 ? 8.451 -6.115 4.167 1.00 84.00 77 GLY A O 1
ATOM 580 N N . ASP A 1 78 ? 9.024 -8.293 4.024 1.00 89.75 78 ASP A N 1
ATOM 581 C CA . ASP A 1 78 ? 8.786 -8.444 2.583 1.00 89.75 78 ASP A CA 1
ATOM 582 C C . ASP A 1 78 ? 7.304 -8.718 2.282 1.00 89.75 78 ASP A C 1
ATOM 584 O O . ASP A 1 78 ? 6.618 -9.411 3.035 1.00 89.75 78 ASP A O 1
ATOM 588 N N . CYS A 1 79 ? 6.804 -8.248 1.143 1.00 94.31 79 CYS A N 1
ATOM 589 C CA . CYS A 1 79 ? 5.455 -8.529 0.667 1.00 94.31 79 CYS A CA 1
ATOM 590 C C . CYS A 1 79 ? 5.286 -10.011 0.311 1.00 94.31 79 CYS A C 1
ATOM 592 O O . CYS A 1 79 ? 6.056 -10.586 -0.462 1.00 94.31 79 CYS A O 1
ATOM 594 N N . ALA A 1 80 ? 4.225 -10.629 0.832 1.00 94.25 80 ALA A N 1
ATOM 595 C CA . ALA A 1 80 ? 3.967 -12.056 0.675 1.00 94.25 80 ALA A CA 1
ATOM 596 C C . ALA A 1 80 ? 2.473 -12.374 0.496 1.00 94.25 80 ALA A C 1
ATOM 598 O O . ALA A 1 80 ? 1.604 -11.501 0.519 1.00 94.25 80 ALA A O 1
ATOM 599 N N . GLY A 1 81 ? 2.173 -13.662 0.322 1.00 94.38 81 GLY A N 1
ATOM 600 C CA . GLY A 1 81 ? 0.805 -14.159 0.202 1.00 94.38 81 GLY A CA 1
ATOM 601 C C . GLY A 1 81 ? 0.141 -13.797 -1.128 1.00 94.38 81 GLY A C 1
ATOM 602 O O . GLY A 1 81 ? 0.799 -13.647 -2.161 1.00 94.38 81 GLY A O 1
ATOM 603 N N . ASP A 1 82 ? -1.189 -13.705 -1.104 1.00 95.81 82 ASP A N 1
ATOM 604 C CA . ASP A 1 82 ? -1.983 -13.428 -2.301 1.00 95.81 82 ASP A CA 1
ATOM 605 C C . ASP A 1 82 ? -1.789 -11.987 -2.795 1.00 95.81 82 ASP A C 1
ATOM 607 O O . ASP A 1 82 ? -1.911 -11.029 -2.024 1.00 95.81 82 ASP A O 1
ATOM 611 N N . LEU A 1 83 ? -1.593 -11.836 -4.108 1.00 95.38 83 LEU A N 1
ATOM 612 C CA . LEU A 1 83 ? -1.730 -10.554 -4.796 1.00 95.38 83 LEU A CA 1
ATOM 613 C C . LEU A 1 83 ? -3.210 -10.143 -4.793 1.00 95.38 83 LEU A C 1
ATOM 615 O O . LEU A 1 83 ? -4.056 -10.837 -5.359 1.00 95.38 83 LEU A O 1
ATOM 619 N N . LEU A 1 84 ? -3.508 -9.002 -4.178 1.00 95.44 84 LEU A N 1
ATOM 620 C CA . LEU A 1 84 ? -4.856 -8.439 -4.086 1.00 95.44 84 LEU A CA 1
ATOM 621 C C . LEU A 1 84 ? -5.221 -7.612 -5.320 1.00 95.44 84 LEU A C 1
ATOM 623 O O . LEU A 1 84 ? -6.385 -7.564 -5.712 1.00 95.44 84 LEU A O 1
ATOM 627 N N . GLY A 1 85 ? -4.229 -6.988 -5.954 1.00 93.12 85 GLY A N 1
ATOM 628 C CA . GLY A 1 85 ? -4.412 -6.222 -7.181 1.00 93.12 85 GLY A CA 1
ATOM 629 C C . GLY A 1 85 ? -3.366 -5.130 -7.351 1.00 93.12 85 GLY A C 1
ATOM 630 O O . GLY A 1 85 ? -2.473 -4.976 -6.522 1.00 93.12 85 GLY A O 1
ATOM 631 N N . ASN A 1 86 ? -3.509 -4.364 -8.430 1.00 94.00 86 ASN A N 1
ATOM 632 C CA . ASN A 1 86 ? -2.686 -3.185 -8.676 1.00 94.00 86 ASN A CA 1
ATOM 633 C C . ASN A 1 86 ? -3.392 -1.944 -8.126 1.00 94.00 86 ASN A C 1
ATOM 635 O O . ASN A 1 86 ? -4.594 -1.770 -8.336 1.00 94.00 86 ASN A O 1
ATOM 639 N N . LEU A 1 87 ? -2.627 -1.082 -7.474 1.00 92.75 87 LEU A N 1
ATOM 640 C CA . LEU A 1 87 ? -3.049 0.215 -6.972 1.00 92.75 87 LEU A CA 1
ATOM 641 C C . LEU A 1 87 ? -2.732 1.276 -8.030 1.00 92.75 87 LEU A C 1
ATOM 643 O O . LEU A 1 87 ? -1.610 1.353 -8.539 1.00 92.75 87 LEU A O 1
ATOM 647 N N . ASP A 1 88 ? -3.734 2.073 -8.390 1.00 90.81 88 ASP A N 1
ATOM 648 C CA . ASP A 1 88 ? -3.545 3.252 -9.233 1.00 90.81 88 ASP A CA 1
ATOM 649 C C . ASP A 1 88 ? -3.045 4.449 -8.403 1.00 90.81 88 ASP A C 1
ATOM 651 O O . ASP A 1 88 ? -2.860 4.348 -7.188 1.00 90.81 88 ASP A O 1
ATOM 655 N N . ASN A 1 89 ? -2.796 5.588 -9.054 1.00 91.25 89 ASN A N 1
ATOM 656 C CA . ASN A 1 89 ? -2.336 6.800 -8.371 1.00 91.25 89 ASN A CA 1
ATOM 657 C C . ASN A 1 89 ? -3.489 7.479 -7.614 1.00 91.25 89 ASN A C 1
ATOM 659 O O . ASN A 1 89 ? -4.058 8.470 -8.081 1.00 91.25 89 ASN A O 1
ATOM 663 N N . ASN A 1 90 ? -3.896 6.888 -6.492 1.00 93.25 90 ASN A N 1
ATOM 664 C CA . ASN A 1 90 ? -5.036 7.320 -5.697 1.00 93.25 90 ASN A CA 1
ATOM 665 C C . ASN A 1 90 ? -4.944 6.813 -4.248 1.00 93.25 90 ASN A C 1
ATOM 667 O O . ASN A 1 90 ? -3.986 6.149 -3.857 1.00 93.25 90 ASN A O 1
ATOM 671 N N . CYS A 1 91 ? -5.948 7.165 -3.446 1.00 95.19 91 CYS A N 1
ATOM 672 C CA . CYS A 1 91 ? -6.157 6.651 -2.101 1.00 95.19 91 CYS A CA 1
ATOM 673 C C . CYS A 1 91 ? -6.901 5.310 -2.118 1.00 95.19 91 CYS A C 1
ATOM 675 O O . CYS A 1 91 ? -7.956 5.194 -2.746 1.00 95.19 91 CYS A O 1
ATOM 677 N N . HIS A 1 92 ? -6.388 4.340 -1.364 1.00 96.12 92 HIS A N 1
ATOM 678 C CA . HIS A 1 92 ? -6.908 2.979 -1.278 1.00 96.12 92 HIS A CA 1
ATOM 679 C C . HIS A 1 92 ? -7.132 2.584 0.182 1.00 96.12 92 HIS A C 1
ATOM 681 O O . HIS A 1 92 ? -6.151 2.398 0.906 1.00 96.12 92 HIS A O 1
ATOM 687 N N . PRO A 1 93 ? -8.386 2.426 0.644 1.00 96.38 93 PRO A N 1
ATOM 688 C CA . PRO A 1 93 ? -8.641 1.942 1.993 1.00 96.38 93 PRO A CA 1
ATOM 689 C C . PRO A 1 93 ? -8.174 0.490 2.135 1.00 96.38 93 PRO A C 1
ATOM 691 O O . PRO A 1 93 ? -8.567 -0.381 1.352 1.00 96.38 93 PRO A O 1
ATOM 694 N N . VAL A 1 94 ? -7.350 0.208 3.142 1.00 95.88 94 VAL A N 1
ATOM 695 C CA . VAL A 1 94 ? -6.621 -1.067 3.219 1.00 95.88 94 VAL A CA 1
ATOM 696 C C . VAL A 1 94 ? -7.527 -2.260 3.491 1.00 95.88 94 VAL A C 1
ATOM 698 O O . VAL A 1 94 ? -7.204 -3.355 3.050 1.00 95.88 94 VAL A O 1
ATOM 701 N N . ASP A 1 95 ? -8.662 -2.062 4.163 1.00 95.56 95 ASP A N 1
ATOM 702 C CA . ASP A 1 95 ? -9.589 -3.142 4.532 1.00 95.56 95 ASP A CA 1
ATOM 703 C C . ASP A 1 95 ? -10.739 -3.341 3.533 1.00 95.56 95 ASP A C 1
ATOM 705 O O . ASP A 1 95 ? -11.461 -4.336 3.613 1.00 95.56 95 ASP A O 1
ATOM 709 N N . THR A 1 96 ? -10.950 -2.389 2.615 1.00 93.19 96 THR A N 1
ATOM 710 C CA . THR A 1 96 ? -12.098 -2.410 1.689 1.00 93.19 96 THR A CA 1
ATOM 711 C C . THR A 1 96 ? -11.714 -2.383 0.215 1.00 93.19 96 THR A C 1
ATOM 713 O O . THR A 1 96 ? -12.589 -2.561 -0.631 1.00 93.19 96 THR A O 1
ATOM 716 N N . PHE A 1 97 ? -10.422 -2.247 -0.110 1.00 91.50 97 PHE A N 1
ATOM 717 C CA . PHE A 1 97 ? -9.919 -2.359 -1.481 1.00 91.50 97 PHE A CA 1
ATOM 718 C C . PHE A 1 97 ? -10.332 -3.682 -2.149 1.00 91.50 97 PHE A C 1
ATOM 720 O O . PHE A 1 97 ? -10.798 -3.685 -3.288 1.00 91.50 97 PHE A O 1
ATOM 727 N N . ILE A 1 98 ? -10.230 -4.799 -1.418 1.00 90.81 98 ILE A N 1
ATOM 728 C CA . ILE A 1 98 ? -10.812 -6.093 -1.788 1.00 90.81 98 ILE A CA 1
ATOM 729 C C . ILE A 1 98 ? -11.679 -6.570 -0.627 1.00 90.81 98 ILE A C 1
ATOM 731 O O . ILE A 1 98 ? -11.210 -6.692 0.502 1.00 90.81 98 ILE A O 1
ATOM 735 N N . GLU A 1 99 ? -12.948 -6.869 -0.901 1.00 90.69 99 GLU A N 1
ATOM 736 C CA . GLU A 1 99 ? -13.900 -7.267 0.136 1.00 90.69 99 GLU A CA 1
A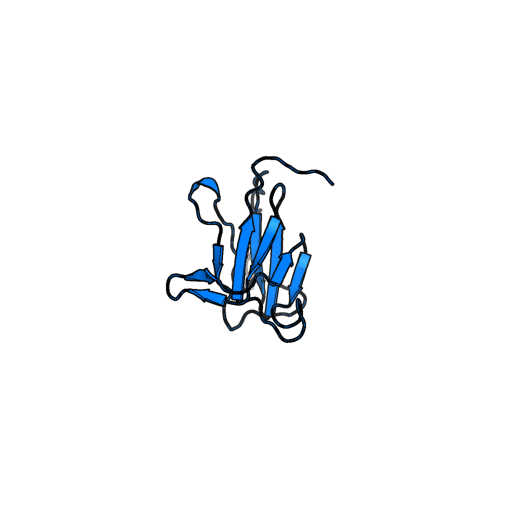TOM 737 C C . GLU A 1 99 ? -13.387 -8.476 0.941 1.00 90.69 99 GLU A C 1
ATOM 739 O O . GLU A 1 99 ? -13.086 -9.541 0.396 1.00 90.69 99 GLU A O 1
ATOM 744 N N . GLY A 1 100 ? -13.275 -8.295 2.260 1.00 90.25 100 GLY A N 1
ATOM 745 C CA . GLY A 1 100 ? -12.828 -9.334 3.188 1.00 90.25 100 GLY A CA 1
ATOM 746 C C . GLY A 1 100 ? -11.317 -9.590 3.206 1.00 90.25 100 GLY A C 1
ATOM 747 O O . GLY A 1 100 ? -10.891 -10.556 3.841 1.00 90.25 100 GLY A O 1
ATOM 748 N N . ARG A 1 101 ? -10.500 -8.765 2.536 1.00 93.81 101 ARG A N 1
ATOM 749 C CA . ARG A 1 101 ? -9.034 -8.878 2.528 1.00 93.81 101 ARG A CA 1
ATOM 750 C C . ARG A 1 101 ? -8.388 -7.528 2.842 1.00 93.81 101 ARG A C 1
ATOM 752 O O . ARG A 1 101 ? -8.719 -6.526 2.223 1.00 93.81 101 ARG A O 1
ATOM 759 N N . ARG A 1 102 ? -7.421 -7.534 3.763 1.00 95.44 102 ARG A N 1
ATOM 760 C CA . ARG A 1 102 ? -6.618 -6.357 4.116 1.00 95.44 102 ARG A CA 1
ATOM 761 C C . ARG A 1 102 ? -5.341 -6.288 3.280 1.00 95.44 102 ARG A C 1
ATOM 763 O O . ARG A 1 102 ? -4.669 -7.306 3.120 1.00 95.44 102 ARG A O 1
ATOM 770 N N . ILE A 1 103 ? -4.982 -5.097 2.807 1.00 96.62 103 ILE A N 1
ATOM 771 C CA . ILE A 1 103 ? -3.646 -4.795 2.277 1.00 96.62 103 ILE A CA 1
ATOM 772 C C . ILE A 1 103 ? -2.663 -4.723 3.451 1.00 96.62 103 ILE A C 1
ATOM 774 O O . ILE A 1 103 ? -2.756 -3.821 4.279 1.00 96.62 103 ILE A O 1
ATOM 778 N N . ASN A 1 104 ? -1.714 -5.656 3.516 1.00 96.56 104 ASN A N 1
ATOM 779 C CA . ASN A 1 104 ? -0.675 -5.677 4.555 1.00 96.56 104 ASN A CA 1
ATOM 780 C C . ASN A 1 104 ? 0.707 -5.269 4.035 1.00 96.56 104 ASN A C 1
ATOM 782 O O . ASN A 1 104 ? 1.590 -4.949 4.831 1.00 96.56 104 ASN A O 1
ATOM 786 N N . CYS A 1 105 ? 0.900 -5.271 2.719 1.00 95.69 105 CYS A N 1
ATOM 787 C CA . CYS A 1 105 ? 2.137 -4.833 2.093 1.00 95.69 105 CYS A CA 1
ATOM 788 C C . CYS A 1 105 ? 1.866 -4.299 0.686 1.00 95.69 105 CYS A C 1
ATOM 790 O O . CYS A 1 105 ? 0.945 -4.766 0.008 1.00 95.69 105 CYS A O 1
ATOM 792 N N . VAL A 1 106 ? 2.665 -3.331 0.244 1.00 94.94 106 VAL A N 1
ATOM 793 C CA . VAL A 1 106 ? 2.641 -2.821 -1.129 1.00 94.94 106 VAL A CA 1
ATOM 794 C C . VAL A 1 106 ? 4.028 -2.871 -1.753 1.00 94.94 106 VAL A C 1
ATOM 796 O O . VAL A 1 106 ? 5.026 -2.564 -1.106 1.00 94.94 106 VAL A O 1
ATOM 799 N N . LYS A 1 107 ? 4.088 -3.253 -3.027 1.00 93.44 107 LYS A N 1
ATOM 800 C CA . LYS A 1 107 ? 5.329 -3.402 -3.786 1.00 93.44 107 LYS A CA 1
ATOM 801 C C . LYS A 1 107 ? 5.317 -2.549 -5.041 1.00 93.44 107 LYS A C 1
ATOM 803 O O . LYS A 1 107 ? 4.360 -2.587 -5.809 1.00 93.44 107 LYS A O 1
ATOM 808 N N . LEU A 1 108 ? 6.396 -1.815 -5.265 1.00 90.69 108 LEU A N 1
ATOM 809 C CA . LEU A 1 108 ? 6.647 -1.079 -6.486 1.00 90.69 108 LEU A CA 1
ATOM 810 C C . LEU A 1 108 ? 7.116 -2.058 -7.562 1.00 90.69 108 LEU A C 1
ATOM 812 O O . LEU A 1 108 ? 8.245 -2.551 -7.548 1.00 90.69 108 LEU A O 1
ATOM 816 N N . GLU A 1 109 ? 6.247 -2.313 -8.526 1.00 86.88 109 GLU A N 1
ATOM 817 C CA . GLU A 1 109 ? 6.582 -3.037 -9.741 1.00 86.88 109 GLU A CA 1
ATOM 818 C C . GLU A 1 109 ? 7.316 -2.090 -10.683 1.00 86.88 109 GLU A C 1
ATOM 820 O O . GLU A 1 109 ? 6.702 -1.287 -11.395 1.00 86.88 109 GLU A O 1
ATOM 825 N N . ILE A 1 110 ? 8.648 -2.183 -10.665 1.00 79.75 110 ILE A N 1
ATOM 826 C CA . ILE A 1 110 ? 9.506 -1.387 -11.540 1.00 79.75 110 ILE A CA 1
ATOM 827 C C . ILE A 1 110 ? 9.295 -1.856 -12.979 1.00 79.75 110 ILE A C 1
ATOM 829 O O . ILE A 1 110 ? 9.850 -2.860 -13.439 1.00 79.75 110 ILE A O 1
ATOM 833 N N . ASN A 1 111 ? 8.517 -1.088 -13.726 1.00 68.31 111 ASN A N 1
ATOM 834 C CA . ASN A 1 111 ? 8.330 -1.279 -15.143 1.00 68.31 111 ASN A CA 1
ATOM 835 C C . ASN A 1 111 ? 9.495 -0.590 -15.857 1.00 68.31 111 ASN A C 1
ATOM 837 O O . ASN A 1 111 ? 9.405 0.551 -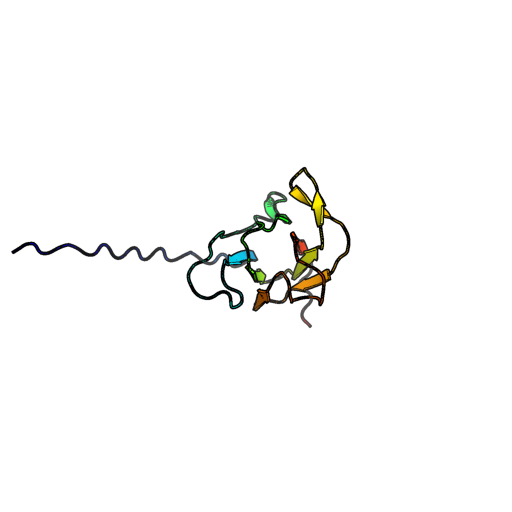16.301 1.00 68.31 111 ASN A O 1
ATOM 841 N N . ALA A 1 112 ? 10.591 -1.327 -16.063 1.00 50.44 112 ALA A N 1
ATOM 842 C CA . ALA A 1 112 ? 11.758 -0.862 -16.829 1.00 50.44 112 ALA A CA 1
ATOM 843 C C . ALA A 1 112 ? 11.434 -0.406 -18.276 1.00 50.44 112 ALA A C 1
ATOM 845 O O . ALA A 1 112 ? 12.299 0.101 -18.991 1.00 50.44 112 ALA A O 1
ATOM 846 N N . MET A 1 113 ? 10.189 -0.577 -18.727 1.00 49.25 113 MET A N 1
ATOM 847 C CA . MET A 1 113 ? 9.655 -0.030 -19.965 1.00 49.25 113 MET A CA 1
ATOM 848 C C . MET A 1 113 ? 8.281 0.576 -19.692 1.00 49.25 113 MET A C 1
ATOM 850 O O . MET A 1 113 ? 7.303 -0.159 -19.578 1.00 49.25 113 MET A O 1
ATOM 854 N N . GLY A 1 114 ? 8.213 1.910 -19.635 1.00 48.12 114 GLY A N 1
ATOM 855 C CA . GLY A 1 114 ? 6.971 2.668 -19.503 1.00 48.12 114 GLY A CA 1
ATOM 856 C C . GLY A 1 114 ? 5.910 2.185 -20.488 1.00 48.12 114 GLY A C 1
ATOM 857 O O . GLY A 1 114 ? 5.932 2.521 -21.676 1.00 48.12 114 GLY A O 1
ATOM 858 N N . ARG A 1 115 ? 4.971 1.378 -19.999 1.00 40.31 115 ARG A N 1
ATOM 859 C CA . ARG A 1 115 ? 3.861 0.893 -20.802 1.00 40.31 115 ARG A CA 1
ATOM 860 C C . ARG A 1 115 ? 2.727 1.894 -20.653 1.00 40.31 115 ARG A C 1
ATOM 862 O O . ARG A 1 115 ? 1.885 1.790 -19.773 1.00 40.31 115 ARG A O 1
ATOM 869 N N . LYS A 1 116 ? 2.761 2.899 -21.531 1.00 43.25 116 LYS A N 1
ATOM 870 C CA . LYS A 1 116 ? 1.597 3.727 -21.851 1.00 43.25 116 LYS A CA 1
ATOM 871 C C . LYS A 1 116 ? 0.452 2.791 -22.245 1.00 43.25 116 LYS A C 1
ATOM 873 O O . LYS A 1 116 ? 0.611 2.035 -23.207 1.00 43.25 116 LYS A O 1
ATOM 878 N N . ASN A 1 117 ? -0.649 2.836 -21.499 1.00 39.50 117 ASN A N 1
ATOM 879 C CA . ASN A 1 117 ? -1.952 2.460 -22.046 1.00 39.50 117 ASN A CA 1
ATOM 880 C C . ASN A 1 117 ? -2.356 3.480 -23.115 1.00 39.50 117 ASN A C 1
ATOM 882 O O . ASN A 1 117 ? -2.083 4.686 -22.905 1.00 39.50 117 ASN A O 1
#